Protein AF-A0A4R4T8U3-F1 (afdb_monomer_lite)

pLDDT: mean 74.7, std 17.95, range [39.31, 96.19]

Structure (mmCIF, N/CA/C/O backbone):
data_AF-A0A4R4T8U3-F1
#
_entry.id   AF-A0A4R4T8U3-F1
#
loop_
_atom_site.group_PDB
_atom_site.id
_atom_site.type_symbol
_atom_site.label_atom_id
_atom_site.label_alt_id
_atom_site.label_comp_id
_atom_site.label_asym_id
_atom_site.label_entity_id
_atom_site.label_seq_id
_atom_site.pdbx_PDB_ins_code
_atom_site.Cartn_x
_atom_site.Cartn_y
_atom_site.Cartn_z
_atom_site.occupancy
_atom_site.B_iso_or_equiv
_atom_site.auth_seq_id
_atom_site.auth_comp_id
_atom_site.auth_asym_id
_atom_site.auth_atom_id
_atom_site.pdbx_PDB_model_num
ATOM 1 N N . MET A 1 1 ? 9.853 20.725 15.967 1.00 41.31 1 MET A N 1
ATOM 2 C CA . MET A 1 1 ? 8.663 19.853 16.054 1.00 41.31 1 MET A CA 1
ATOM 3 C C . MET A 1 1 ? 9.147 18.413 15.981 1.00 41.31 1 MET A C 1
ATOM 5 O O . MET A 1 1 ? 9.269 17.872 14.894 1.00 41.31 1 MET A O 1
ATOM 9 N N . ASN A 1 2 ? 9.518 17.820 17.118 1.00 50.47 2 ASN A N 1
ATOM 10 C CA . ASN A 1 2 ? 9.778 16.381 17.166 1.00 50.47 2 ASN A CA 1
ATOM 11 C C . ASN A 1 2 ? 8.410 15.713 17.252 1.00 50.47 2 ASN A C 1
ATOM 13 O O . ASN A 1 2 ? 7.872 15.537 18.341 1.00 50.47 2 ASN A O 1
ATOM 17 N N . ALA A 1 3 ? 7.793 15.468 16.097 1.00 59.09 3 ALA A N 1
ATOM 18 C CA . ALA A 1 3 ? 6.616 14.619 16.047 1.00 59.09 3 ALA A CA 1
ATOM 19 C C . ALA A 1 3 ? 7.006 13.280 16.685 1.00 59.09 3 ALA A C 1
ATOM 21 O O . ALA A 1 3 ? 8.063 12.742 16.353 1.00 59.09 3 ALA A O 1
ATOM 22 N N . HIS A 1 4 ? 6.203 12.791 17.629 1.00 68.81 4 HIS A N 1
ATOM 23 C CA . HIS A 1 4 ? 6.373 11.472 18.228 1.00 68.81 4 HIS A CA 1
ATOM 24 C C . HIS A 1 4 ? 6.347 10.425 17.110 1.00 68.81 4 HIS A C 1
ATOM 26 O O . HIS A 1 4 ? 5.286 9.999 16.660 1.00 68.81 4 HIS A O 1
ATOM 32 N N . ARG A 1 5 ? 7.526 10.090 16.589 1.00 79.44 5 ARG A N 1
ATOM 33 C CA . ARG A 1 5 ? 7.695 9.091 15.547 1.00 79.44 5 ARG A CA 1
ATOM 34 C C . ARG A 1 5 ? 7.592 7.737 16.231 1.00 79.44 5 ARG A C 1
ATOM 36 O O . ARG A 1 5 ? 8.285 7.506 17.217 1.00 79.44 5 ARG A O 1
ATOM 43 N N . LEU A 1 6 ? 6.705 6.887 15.726 1.00 81.94 6 LEU A N 1
ATOM 44 C CA . LEU A 1 6 ? 6.627 5.503 16.175 1.00 81.94 6 LEU A CA 1
ATOM 45 C C . LEU A 1 6 ? 7.952 4.815 15.854 1.00 81.94 6 LEU A C 1
ATOM 47 O O . LEU A 1 6 ? 8.526 5.037 14.782 1.00 81.94 6 LEU A O 1
ATOM 51 N N . ASP A 1 7 ? 8.448 4.028 16.799 1.00 89.25 7 ASP A N 1
ATOM 52 C CA . ASP A 1 7 ? 9.602 3.179 16.561 1.00 89.25 7 ASP A CA 1
ATOM 53 C C . ASP A 1 7 ? 9.249 2.083 15.542 1.00 89.25 7 ASP A C 1
ATOM 55 O O . ASP A 1 7 ? 8.084 1.725 15.347 1.00 89.25 7 ASP A O 1
ATOM 59 N N . GLN A 1 8 ? 10.273 1.592 14.849 1.00 89.44 8 GLN A N 1
ATOM 60 C CA . GLN A 1 8 ? 10.116 0.635 13.757 1.00 89.44 8 GLN A CA 1
ATOM 61 C C . GLN A 1 8 ? 9.461 -0.674 14.226 1.00 89.44 8 GLN A C 1
ATOM 63 O O . GLN A 1 8 ? 8.589 -1.190 13.534 1.00 89.44 8 GLN A O 1
ATOM 68 N N . GLU A 1 9 ? 9.819 -1.163 15.414 1.00 88.75 9 GLU A N 1
ATOM 69 C CA . GLU A 1 9 ? 9.261 -2.387 16.002 1.00 88.75 9 GLU A CA 1
ATOM 70 C C . GLU A 1 9 ? 7.753 -2.240 16.254 1.00 88.75 9 GLU A C 1
ATOM 72 O O . GLU A 1 9 ? 6.956 -3.116 15.913 1.00 88.75 9 GLU A O 1
ATOM 77 N N . THR A 1 10 ? 7.331 -1.091 16.783 1.00 87.44 10 THR A N 1
ATOM 78 C CA . THR A 1 10 ? 5.917 -0.768 16.966 1.00 87.44 10 THR A CA 1
ATOM 79 C C . THR A 1 10 ? 5.179 -0.724 15.632 1.00 87.44 10 THR A C 1
ATOM 81 O O . THR A 1 10 ? 4.051 -1.215 15.555 1.00 87.44 10 THR A O 1
ATOM 84 N N . VAL A 1 11 ? 5.784 -0.163 14.581 1.00 87.81 11 VAL A N 1
ATOM 85 C CA . VAL A 1 11 ? 5.181 -0.138 13.239 1.00 87.81 11 VAL A CA 1
ATOM 86 C C . VAL A 1 11 ? 5.012 -1.553 12.694 1.00 87.81 11 VAL A C 1
ATOM 88 O O . VAL A 1 11 ? 3.912 -1.899 12.273 1.00 87.81 11 VAL A O 1
ATOM 91 N N . GLU A 1 12 ? 6.054 -2.378 12.743 1.00 89.62 12 GLU A N 1
ATOM 92 C CA . GLU A 1 12 ? 6.021 -3.763 12.258 1.00 89.62 12 GLU A CA 1
ATOM 93 C C . GLU A 1 12 ? 4.957 -4.575 12.996 1.00 89.62 12 GLU A C 1
ATOM 95 O O . GLU A 1 12 ? 4.073 -5.153 12.367 1.00 89.62 12 GLU A O 1
ATOM 100 N N . ARG A 1 13 ? 4.915 -4.498 14.331 1.00 86.38 13 ARG A N 1
ATOM 101 C CA . ARG A 1 13 ? 3.870 -5.167 15.119 1.00 86.38 13 ARG A CA 1
ATOM 102 C C . ARG A 1 13 ? 2.464 -4.696 14.737 1.00 86.38 13 ARG A C 1
ATOM 104 O O . ARG A 1 13 ? 1.544 -5.502 14.630 1.00 86.38 13 ARG A O 1
ATOM 111 N N . LEU A 1 14 ? 2.280 -3.397 14.502 1.00 86.38 14 LEU A N 1
ATOM 112 C CA . LEU A 1 14 ? 0.995 -2.834 14.079 1.00 86.38 14 LEU A CA 1
ATOM 113 C C . LEU A 1 14 ? 0.619 -3.173 12.637 1.00 86.38 14 LEU A C 1
ATOM 115 O O . LEU A 1 14 ? -0.554 -3.035 12.300 1.00 86.38 14 LEU A O 1
ATOM 119 N N . LEU A 1 15 ? 1.546 -3.592 11.776 1.00 86.88 15 LEU A N 1
ATOM 120 C CA . LEU A 1 15 ? 1.266 -3.911 10.374 1.00 86.88 15 LEU A CA 1
ATOM 121 C C . LEU A 1 15 ? 1.184 -5.416 10.118 1.00 86.88 15 LEU A C 1
ATOM 123 O O . LEU A 1 15 ? 0.273 -5.821 9.400 1.00 86.88 15 LEU A O 1
ATOM 127 N N . ASP A 1 16 ? 2.003 -6.215 10.794 1.00 83.69 16 ASP A N 1
ATOM 128 C CA . ASP A 1 16 ? 2.101 -7.660 10.581 1.00 83.69 16 ASP A CA 1
ATOM 129 C C . ASP A 1 16 ? 1.168 -8.477 11.480 1.00 83.69 16 ASP A C 1
ATOM 131 O O . ASP A 1 16 ? 0.749 -9.564 11.086 1.00 83.69 16 ASP A O 1
ATOM 135 N N . ASP A 1 17 ? 0.804 -7.980 12.671 1.00 74.12 17 ASP A N 1
ATOM 136 C CA . ASP A 1 17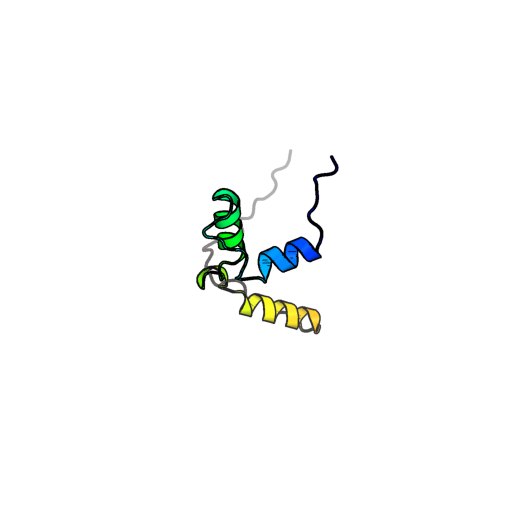 ? 0.040 -8.781 13.631 1.00 74.12 17 ASP A CA 1
ATOM 137 C C . ASP A 1 17 ? -1.487 -8.724 13.377 1.00 74.12 17 ASP A C 1
ATOM 139 O O . ASP A 1 17 ? -2.123 -7.682 13.615 1.00 74.12 17 ASP A O 1
ATOM 143 N N . PRO A 1 18 ? -2.138 -9.821 12.937 1.00 63.41 18 PRO A N 1
ATOM 144 C CA . PRO A 1 18 ? -3.594 -9.875 12.818 1.00 63.41 18 PRO A CA 1
ATOM 145 C C . PRO A 1 18 ? -4.309 -9.833 14.184 1.00 63.41 18 PRO A C 1
ATOM 147 O O . PRO A 1 18 ? -5.522 -9.630 14.210 1.00 63.41 18 PRO A O 1
ATOM 150 N N . VAL A 1 19 ? -3.580 -10.014 15.298 1.00 56.53 19 VAL A N 1
ATOM 151 C CA . VAL A 1 19 ? -4.082 -10.111 16.684 1.00 56.53 19 VAL A CA 1
ATOM 152 C C . VAL A 1 19 ? -4.231 -8.755 17.374 1.00 56.53 19 VAL A C 1
ATOM 154 O O . VAL A 1 19 ? -4.859 -8.694 18.432 1.00 56.53 19 VAL A O 1
ATOM 157 N N . VAL A 1 20 ? -3.764 -7.640 16.787 1.00 61.09 20 VAL A N 1
ATOM 158 C CA . VAL A 1 20 ? -4.291 -6.327 17.200 1.00 61.09 20 VAL A CA 1
ATOM 159 C C . VAL A 1 20 ? -5.789 -6.412 16.971 1.00 61.09 20 VAL A C 1
ATOM 161 O O . VAL A 1 20 ? -6.230 -6.403 15.826 1.00 61.09 20 VAL A O 1
ATOM 164 N N . ASP A 1 21 ? -6.556 -6.587 18.048 1.00 61.50 21 ASP A N 1
ATOM 165 C CA . ASP A 1 21 ? -7.984 -6.824 17.964 1.00 61.50 21 ASP A CA 1
ATOM 166 C C . ASP A 1 21 ? -8.639 -5.538 17.477 1.00 61.50 21 ASP A C 1
ATOM 168 O O . ASP A 1 21 ? -9.055 -4.656 18.234 1.00 61.50 21 ASP A O 1
ATOM 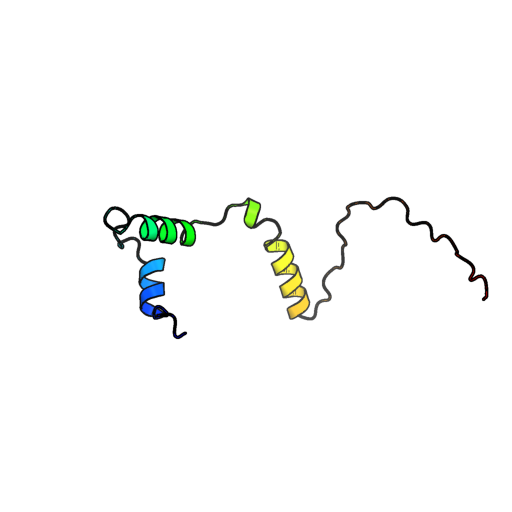172 N N . LEU A 1 22 ? -8.689 -5.431 16.152 1.00 62.06 22 LEU A N 1
ATOM 173 C CA . LEU A 1 22 ? -9.240 -4.316 15.412 1.00 62.06 22 LEU A CA 1
ATOM 174 C C . LEU A 1 22 ? -10.726 -4.118 15.754 1.00 62.06 22 LEU A C 1
ATOM 176 O O . LEU A 1 22 ? -11.314 -3.119 15.363 1.00 62.06 22 LEU A O 1
ATOM 180 N N . ARG A 1 23 ? -11.358 -5.036 16.495 1.00 62.97 23 ARG A N 1
ATOM 181 C CA . ARG A 1 23 ? -12.741 -4.897 16.958 1.00 62.97 23 ARG A CA 1
ATOM 182 C C . ARG A 1 23 ? -12.852 -4.100 18.258 1.00 62.97 23 ARG A C 1
ATOM 184 O O . ARG A 1 23 ? -13.886 -3.474 18.470 1.00 62.97 23 ARG A O 1
ATOM 191 N N . ASN A 1 24 ? -11.797 -4.071 19.076 1.00 68.19 24 ASN A N 1
ATOM 192 C CA . ASN A 1 24 ? -11.797 -3.467 20.414 1.00 68.19 24 ASN A CA 1
ATOM 193 C C . ASN A 1 24 ? -10.898 -2.222 20.545 1.00 68.19 24 ASN A C 1
ATOM 195 O O . ASN A 1 24 ? -10.861 -1.589 21.600 1.00 68.19 24 ASN A O 1
ATOM 199 N N . GLY A 1 25 ? -10.184 -1.843 19.481 1.00 74.75 25 GLY A N 1
ATOM 200 C CA . GLY A 1 25 ? -9.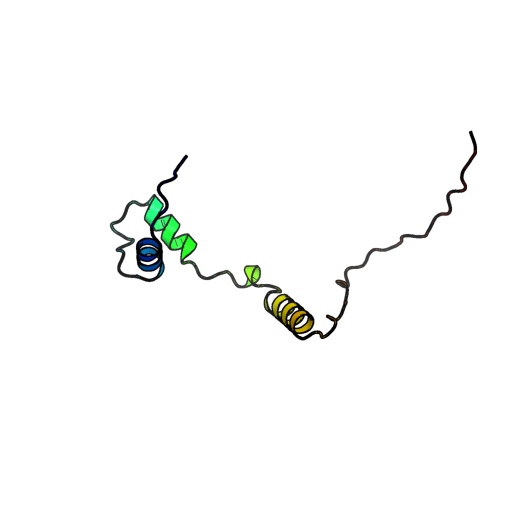361 -0.632 19.445 1.00 74.75 25 GLY A CA 1
ATOM 201 C C . GLY A 1 25 ? -10.141 0.663 19.146 1.00 74.75 25 GLY A C 1
ATOM 202 O O . GLY A 1 25 ? -11.300 0.627 18.721 1.00 74.75 25 GLY A O 1
ATOM 203 N N . PRO A 1 26 ? -9.502 1.841 19.297 1.00 83.06 26 PRO A N 1
ATOM 204 C CA . PRO A 1 26 ? -10.076 3.113 18.868 1.00 83.06 26 PRO A CA 1
ATOM 205 C C . PRO A 1 26 ? -10.445 3.074 17.380 1.00 83.06 26 PRO A C 1
ATOM 207 O O . PRO A 1 26 ? -9.586 2.874 16.521 1.00 83.06 26 PRO A O 1
ATOM 210 N N . GLN A 1 27 ? -11.720 3.311 17.065 1.00 82.94 27 GLN A N 1
ATOM 211 C CA . GLN A 1 27 ? -12.264 3.198 15.703 1.00 82.94 27 GLN A CA 1
ATOM 212 C C . GLN A 1 27 ? -11.457 3.938 14.613 1.00 82.94 27 GLN A C 1
ATOM 214 O O . GLN A 1 27 ? -11.287 3.376 13.529 1.00 82.94 27 GLN A O 1
ATOM 219 N N . PRO A 1 28 ? -10.913 5.150 14.848 1.00 85.94 28 PRO A N 1
ATOM 220 C CA . PRO A 1 28 ? -10.065 5.813 13.857 1.00 85.94 28 PRO A CA 1
ATOM 221 C C . PRO A 1 28 ? -8.779 5.038 13.539 1.00 85.94 28 PRO A C 1
ATOM 223 O O . PRO A 1 28 ? -8.418 4.909 12.372 1.00 85.94 28 PRO A O 1
ATOM 226 N N . LEU A 1 29 ? -8.120 4.479 14.559 1.00 84.12 29 LEU A N 1
ATOM 227 C CA . LEU A 1 29 ? -6.897 3.691 14.397 1.00 84.12 29 LEU A CA 1
ATOM 228 C C . LEU A 1 29 ? -7.190 2.372 13.678 1.00 84.12 29 LEU A C 1
ATOM 230 O O . LEU A 1 29 ? -6.468 1.994 12.764 1.00 84.12 29 LEU A O 1
ATOM 234 N N . VAL A 1 30 ? -8.290 1.716 14.041 1.00 84.06 30 VAL A N 1
ATOM 235 C CA . VAL A 1 30 ? -8.758 0.488 13.388 1.00 84.06 30 VAL A CA 1
ATOM 236 C C . VAL A 1 30 ? -8.953 0.695 11.887 1.00 84.06 30 VAL A C 1
ATOM 238 O O . VAL A 1 30 ? -8.452 -0.084 11.080 1.00 84.06 30 VAL A O 1
ATOM 241 N N . ARG A 1 31 ? -9.660 1.765 11.502 1.00 86.44 31 ARG A N 1
ATOM 242 C CA . ARG A 1 31 ? -9.909 2.095 10.091 1.00 86.44 31 ARG A CA 1
ATOM 243 C C . ARG A 1 31 ? -8.622 2.434 9.351 1.00 86.44 31 ARG A C 1
ATOM 245 O O . ARG A 1 31 ? -8.465 2.021 8.206 1.00 86.44 31 ARG A O 1
ATOM 252 N N . LEU A 1 32 ? -7.709 3.155 10.001 1.00 88.94 32 LEU A N 1
ATOM 253 C CA . LEU A 1 32 ? -6.406 3.477 9.430 1.00 88.94 32 LEU A CA 1
ATOM 254 C C . LEU A 1 32 ? -5.587 2.208 9.167 1.00 88.94 32 LEU A C 1
ATOM 256 O O . LEU A 1 32 ? -5.136 2.006 8.046 1.00 88.94 32 LEU A O 1
ATOM 260 N N . LEU A 1 33 ? -5.441 1.331 10.163 1.00 88.00 33 LEU A N 1
ATOM 261 C CA . LEU A 1 33 ? -4.694 0.080 10.015 1.00 88.00 33 LEU A CA 1
ATOM 262 C C . LEU A 1 33 ? -5.326 -0.830 8.958 1.00 88.00 33 LEU A C 1
ATOM 264 O O . LEU A 1 33 ? -4.606 -1.415 8.155 1.00 88.00 33 LEU A O 1
ATOM 268 N N . ALA A 1 34 ? -6.658 -0.901 8.893 1.00 86.62 34 ALA A N 1
ATOM 269 C CA . ALA A 1 34 ? -7.356 -1.641 7.844 1.00 86.62 34 ALA A CA 1
ATOM 270 C C . ALA A 1 34 ? -7.072 -1.079 6.441 1.00 86.62 34 ALA A C 1
ATOM 272 O O . ALA A 1 34 ? -6.867 -1.852 5.511 1.00 86.62 34 ALA A O 1
ATOM 273 N N . ALA A 1 35 ? -7.033 0.248 6.284 1.00 89.31 35 ALA A N 1
ATOM 274 C CA . ALA A 1 35 ? -6.714 0.885 5.009 1.00 89.31 35 ALA A CA 1
ATOM 275 C C . ALA A 1 35 ? -5.251 0.657 4.598 1.00 89.31 35 ALA A C 1
ATOM 277 O O . ALA A 1 35 ? -4.992 0.347 3.441 1.00 89.31 35 ALA A O 1
ATOM 278 N N . VAL A 1 36 ? -4.307 0.766 5.537 1.00 89.88 36 VAL A N 1
ATOM 279 C CA . VAL A 1 36 ? -2.874 0.542 5.273 1.00 89.88 36 VAL A CA 1
ATOM 280 C C . VAL A 1 36 ? -2.586 -0.923 4.932 1.00 89.88 36 VAL A C 1
ATOM 282 O O . VAL A 1 36 ? -1.758 -1.197 4.071 1.00 89.88 36 VAL A O 1
ATOM 285 N N . ARG A 1 37 ? -3.288 -1.865 5.574 1.00 87.69 37 ARG A N 1
ATOM 286 C CA . ARG A 1 37 ? -3.162 -3.310 5.320 1.00 87.69 37 ARG A CA 1
ATOM 287 C C . ARG A 1 37 ? -3.959 -3.794 4.105 1.00 87.69 37 ARG A C 1
ATOM 289 O O . ARG A 1 37 ? -3.886 -4.974 3.766 1.00 87.69 37 ARG A O 1
ATOM 296 N N . ALA A 1 38 ? -4.767 -2.939 3.480 1.00 89.19 38 ALA A N 1
ATOM 297 C CA . ALA A 1 38 ? -5.603 -3.355 2.366 1.00 89.19 38 ALA A CA 1
ATOM 298 C C . ALA A 1 38 ? -4.737 -3.759 1.166 1.00 89.19 38 ALA A C 1
ATOM 300 O O . ALA A 1 38 ? -3.818 -3.041 0.774 1.00 89.19 38 ALA A O 1
ATOM 301 N N . ALA A 1 39 ? -5.064 -4.898 0.552 1.00 91.12 39 ALA A N 1
ATOM 302 C CA . ALA A 1 39 ? -4.437 -5.281 -0.703 1.00 91.12 39 ALA A CA 1
ATOM 303 C C . ALA A 1 39 ? -4.744 -4.224 -1.786 1.00 91.12 39 ALA A C 1
ATOM 305 O O . ALA A 1 39 ? -5.892 -3.766 -1.875 1.00 91.12 39 ALA A O 1
ATOM 306 N N . PRO A 1 40 ? -3.758 -3.850 -2.622 1.00 89.19 40 PRO A N 1
ATOM 307 C CA . PRO A 1 40 ? -3.970 -2.901 -3.708 1.00 89.19 40 PRO A CA 1
ATOM 308 C C . PRO A 1 40 ? -5.009 -3.429 -4.698 1.00 89.19 40 PRO A C 1
ATOM 310 O O . PRO A 1 40 ? -5.113 -4.634 -4.954 1.00 89.19 40 PRO A O 1
ATOM 313 N N . ARG A 1 41 ? -5.790 -2.522 -5.290 1.00 93.00 41 ARG A N 1
ATOM 314 C CA . ARG A 1 41 ? -6.792 -2.911 -6.292 1.00 93.00 41 ARG A CA 1
ATOM 315 C C . ARG A 1 41 ? -6.089 -3.267 -7.606 1.00 93.00 41 ARG A C 1
ATOM 317 O O . ARG A 1 41 ? -5.164 -2.563 -8.001 1.00 93.00 41 ARG A O 1
ATOM 324 N N . PRO A 1 42 ? -6.573 -4.252 -8.387 1.00 93.19 42 PRO A N 1
ATOM 325 C CA . PRO A 1 42 ? -5.936 -4.621 -9.658 1.00 93.19 42 PRO A CA 1
ATOM 326 C C . PRO A 1 42 ? -5.756 -3.455 -10.646 1.00 93.19 42 PRO A C 1
ATOM 328 O O . PRO A 1 42 ? -4.811 -3.436 -11.428 1.00 93.19 42 PRO A O 1
ATOM 331 N N . ALA A 1 43 ? -6.654 -2.464 -10.611 1.00 94.50 43 ALA A N 1
ATOM 332 C CA . ALA A 1 43 ? -6.558 -1.269 -11.447 1.00 94.50 43 ALA A CA 1
ATOM 333 C C . ALA A 1 43 ? -5.423 -0.316 -11.029 1.00 94.50 43 ALA A C 1
ATOM 335 O O . ALA A 1 43 ? -4.879 0.366 -11.892 1.00 94.50 43 ALA A O 1
ATOM 336 N N . GLU A 1 44 ? -5.061 -0.282 -9.743 1.00 91.94 44 GLU A N 1
ATOM 337 C CA . GLU A 1 44 ? -3.961 0.537 -9.208 1.00 91.94 44 GLU A CA 1
ATOM 338 C C . GLU A 1 44 ? -2.597 -0.021 -9.633 1.00 91.94 44 GLU A C 1
ATOM 340 O O . GLU A 1 44 ? -1.658 0.738 -9.842 1.00 91.94 44 GLU A O 1
ATOM 345 N N . LEU A 1 45 ? -2.509 -1.338 -9.851 1.00 94.94 45 LEU A N 1
ATOM 346 C CA . LEU A 1 45 ? -1.300 -2.017 -10.336 1.00 94.94 45 LEU A CA 1
ATOM 347 C C . LEU A 1 45 ? -1.166 -2.009 -11.868 1.00 94.94 45 LEU A C 1
ATOM 349 O O . LEU A 1 45 ? -0.250 -2.615 -12.435 1.00 94.94 45 LEU A O 1
ATOM 353 N N . ARG A 1 46 ? -2.078 -1.345 -12.590 1.00 95.75 46 ARG A N 1
ATOM 354 C CA . ARG A 1 46 ? -2.029 -1.311 -14.054 1.00 95.75 46 ARG A CA 1
ATOM 355 C C . ARG A 1 46 ? -0.740 -0.628 -14.516 1.00 95.75 46 ARG A C 1
ATOM 357 O O . ARG A 1 46 ? -0.515 0.544 -14.249 1.00 95.75 46 ARG A O 1
ATOM 364 N N . GLY A 1 47 ? 0.077 -1.361 -15.269 1.00 92.88 47 GLY A N 1
ATOM 365 C CA . GLY A 1 47 ? 1.342 -0.860 -15.815 1.00 92.88 47 GLY A CA 1
ATOM 366 C C . GLY A 1 47 ? 2.571 -1.137 -14.945 1.00 92.88 47 GLY A C 1
ATOM 367 O O . GLY A 1 47 ? 3.681 -0.984 -15.447 1.00 92.88 47 GLY A O 1
ATOM 368 N N . GLU A 1 48 ? 2.409 -1.641 -13.715 1.00 96.00 48 GLU A N 1
ATOM 369 C CA . GLU A 1 48 ? 3.522 -1.984 -12.814 1.00 96.00 48 GLU A CA 1
ATOM 370 C C . GLU A 1 48 ? 4.530 -2.926 -13.492 1.00 96.00 48 GLU A C 1
ATOM 372 O O . GLU A 1 48 ? 5.724 -2.641 -13.554 1.00 96.00 48 GLU A O 1
ATOM 377 N N . GLY A 1 49 ? 4.049 -4.016 -14.098 1.00 95.38 49 GLY A N 1
ATOM 378 C CA . GLY A 1 49 ? 4.921 -4.970 -14.785 1.00 95.38 49 GLY A CA 1
ATOM 379 C C . GLY A 1 49 ? 5.672 -4.361 -15.975 1.00 95.38 49 GLY A C 1
ATOM 380 O O . GLY A 1 49 ? 6.809 -4.747 -16.243 1.00 95.38 49 GLY A O 1
ATOM 381 N N . ALA A 1 50 ? 5.068 -3.402 -16.685 1.00 95.12 50 ALA A N 1
ATOM 382 C CA . ALA A 1 50 ? 5.741 -2.688 -17.770 1.00 95.12 50 ALA A CA 1
ATOM 383 C C . ALA A 1 50 ? 6.825 -1.750 -17.220 1.00 95.12 50 ALA A C 1
ATOM 385 O O . ALA A 1 50 ? 7.956 -1.782 -17.704 1.00 95.12 50 ALA A O 1
ATOM 386 N N . ALA A 1 51 ? 6.514 -1.003 -16.157 1.00 94.81 51 ALA A N 1
ATOM 387 C CA . ALA A 1 51 ? 7.464 -0.138 -15.468 1.00 94.81 51 ALA A CA 1
ATOM 388 C C . ALA A 1 51 ? 8.654 -0.930 -14.900 1.00 94.81 51 ALA A C 1
ATOM 390 O O . ALA A 1 51 ? 9.803 -0.555 -15.121 1.00 94.81 51 ALA A O 1
ATOM 391 N N . MET A 1 52 ? 8.409 -2.075 -14.251 1.00 96.19 52 MET A N 1
ATOM 392 C CA . MET A 1 52 ? 9.473 -2.938 -13.727 1.00 96.19 52 MET A CA 1
ATOM 393 C C . MET A 1 52 ? 10.378 -3.491 -14.829 1.00 96.19 52 MET A C 1
ATOM 395 O O . MET A 1 52 ? 11.592 -3.562 -14.643 1.00 96.19 52 MET A O 1
ATOM 399 N N . ARG A 1 53 ? 9.817 -3.884 -15.979 1.00 94.88 53 ARG A N 1
ATOM 400 C CA . ARG A 1 53 ? 10.623 -4.344 -17.119 1.00 94.88 53 ARG A CA 1
ATOM 401 C C . 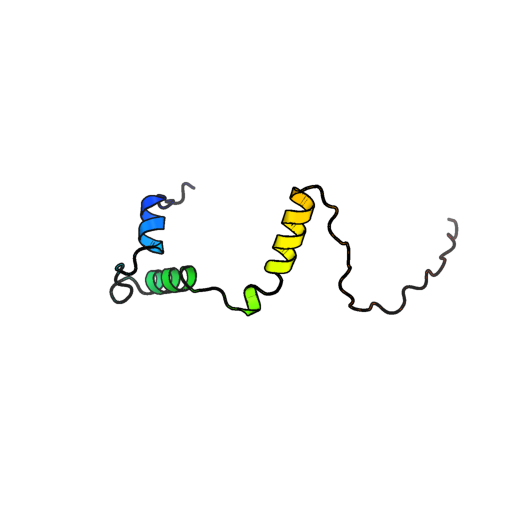ARG A 1 53 ? 11.483 -3.221 -17.690 1.00 94.88 53 ARG A C 1
ATOM 403 O O . ARG A 1 53 ? 12.665 -3.450 -17.919 1.00 94.88 53 ARG A O 1
ATOM 410 N N . ALA A 1 54 ? 10.921 -2.024 -17.861 1.00 92.38 54 ALA A N 1
ATOM 411 C CA . ALA A 1 54 ? 11.666 -0.858 -18.331 1.00 92.38 54 ALA A CA 1
ATOM 412 C C . ALA A 1 54 ? 12.803 -0.484 -17.366 1.00 92.38 54 ALA A C 1
ATOM 414 O O . ALA A 1 54 ? 13.940 -0.314 -17.799 1.00 92.38 54 ALA A O 1
ATOM 415 N N . PHE A 1 55 ? 12.522 -0.444 -16.058 1.00 91.62 55 PHE A N 1
ATOM 416 C CA . PHE A 1 55 ? 13.528 -0.191 -15.025 1.00 91.62 55 PHE A CA 1
ATOM 417 C C . PHE A 1 55 ? 14.655 -1.226 -15.059 1.00 91.62 55 PHE A C 1
ATOM 419 O O . PHE A 1 55 ? 15.823 -0.856 -15.089 1.00 91.62 55 PHE A O 1
ATOM 426 N N . ARG A 1 56 ? 14.322 -2.523 -15.089 1.00 94.12 56 ARG A N 1
ATOM 427 C CA . ARG A 1 56 ? 15.326 -3.598 -15.143 1.00 94.12 56 ARG A CA 1
ATOM 428 C C . ARG A 1 56 ? 16.158 -3.535 -16.419 1.00 94.12 56 ARG A C 1
ATOM 430 O O . ARG A 1 56 ? 17.362 -3.744 -16.342 1.00 94.12 56 ARG A O 1
ATOM 437 N N . GLY A 1 57 ? 15.537 -3.218 -17.557 1.00 93.06 57 GLY A N 1
ATOM 438 C CA . GLY A 1 57 ? 16.243 -2.972 -18.814 1.00 93.06 57 GLY A CA 1
ATOM 439 C C . GLY A 1 57 ? 17.270 -1.851 -18.663 1.00 93.06 57 GLY A C 1
ATOM 440 O O . GLY A 1 57 ? 18.458 -2.087 -18.869 1.00 93.06 57 GLY A O 1
ATOM 441 N N . ALA A 1 58 ? 16.833 -0.679 -18.192 1.00 90.44 58 ALA A N 1
ATOM 442 C CA . ALA A 1 58 ? 17.708 0.469 -17.960 1.00 90.44 58 ALA A CA 1
ATOM 443 C C . ALA A 1 58 ? 18.833 0.164 -16.954 1.00 90.44 58 ALA A C 1
ATOM 445 O O . ALA A 1 58 ? 19.987 0.512 -17.192 1.00 90.44 58 ALA A O 1
ATOM 446 N N . TYR A 1 59 ? 18.518 -0.530 -15.856 1.00 91.12 59 TYR A N 1
ATOM 447 C CA . TYR A 1 59 ? 19.491 -0.912 -14.831 1.00 91.12 59 TYR A CA 1
ATOM 448 C C . TYR A 1 59 ? 20.534 -1.909 -15.357 1.00 91.12 59 TYR A C 1
ATOM 450 O O . TYR A 1 59 ? 21.705 -1.825 -15.003 1.00 91.12 59 TYR A O 1
ATOM 458 N N . ALA A 1 60 ? 20.133 -2.822 -16.245 1.00 91.81 60 ALA A N 1
ATOM 459 C CA . ALA A 1 60 ? 21.031 -3.760 -16.915 1.00 91.81 60 ALA A CA 1
ATOM 460 C C . ALA A 1 60 ? 21.833 -3.124 -18.071 1.00 91.81 60 ALA A C 1
ATOM 462 O O . ALA A 1 60 ? 22.506 -3.841 -18.810 1.00 91.81 60 ALA A O 1
ATOM 463 N N . GLY A 1 61 ? 21.741 -1.803 -18.276 1.00 78.62 61 GLY A N 1
ATOM 464 C CA . GLY A 1 61 ? 22.390 -1.108 -19.391 1.00 78.62 61 GLY A CA 1
ATOM 465 C C . GLY A 1 61 ? 21.768 -1.416 -20.757 1.00 78.62 61 GLY A C 1
ATOM 466 O O . GLY A 1 61 ? 22.359 -1.106 -21.788 1.00 78.62 61 GLY A O 1
ATOM 467 N N . THR A 1 62 ? 20.578 -2.022 -20.783 1.00 65.62 62 THR A N 1
ATOM 468 C CA . THR A 1 62 ? 19.807 -2.213 -22.012 1.00 65.62 62 THR A CA 1
ATOM 469 C C . THR A 1 62 ? 18.982 -0.947 -22.252 1.00 65.62 62 THR A C 1
ATOM 471 O O . THR A 1 62 ? 18.174 -0.588 -21.390 1.00 65.62 62 THR A O 1
ATOM 474 N N . PRO A 1 63 ? 19.146 -0.242 -23.385 1.00 60.28 63 PRO A N 1
ATOM 475 C CA . PRO A 1 63 ? 18.299 0.904 -23.685 1.00 60.28 63 PRO A CA 1
ATOM 476 C C . PRO A 1 63 ? 16.834 0.452 -23.697 1.00 60.28 63 PRO A C 1
ATOM 478 O O . PRO A 1 63 ? 16.473 -0.514 -24.371 1.00 60.28 63 PRO A O 1
ATOM 481 N N . ALA A 1 64 ? 16.000 1.112 -22.890 1.00 63.28 64 ALA A N 1
ATOM 482 C CA . ALA A 1 64 ? 14.576 0.816 -22.835 1.00 63.28 64 ALA A CA 1
ATOM 483 C C . ALA A 1 64 ? 13.954 1.050 -24.224 1.00 63.28 64 ALA A C 1
ATOM 485 O O . ALA A 1 64 ? 14.275 2.062 -24.852 1.00 63.28 64 ALA A O 1
ATOM 486 N N . PRO A 1 65 ? 13.066 0.164 -24.713 1.00 61.69 65 PRO A N 1
ATOM 487 C CA . PRO A 1 65 ? 12.327 0.439 -25.934 1.00 61.69 65 PRO A CA 1
ATOM 488 C C . PRO A 1 65 ? 11.440 1.666 -25.703 1.00 61.69 65 PRO A C 1
ATOM 490 O O . PRO A 1 65 ? 10.489 1.640 -24.922 1.00 61.69 65 PRO A O 1
ATOM 493 N N . THR A 1 66 ? 11.803 2.768 -26.352 1.00 61.28 66 THR A N 1
ATOM 494 C CA . THR A 1 66 ? 11.015 3.996 -26.452 1.00 61.28 66 THR A CA 1
ATOM 495 C C . THR A 1 66 ? 9.866 3.772 -27.428 1.00 61.28 66 THR A C 1
ATOM 497 O O . THR A 1 66 ? 9.887 4.312 -28.529 1.00 61.28 66 THR A O 1
ATOM 500 N N . ASP A 1 67 ? 8.873 2.971 -27.049 1.00 64.19 67 ASP A N 1
ATOM 501 C CA . ASP A 1 67 ? 7.578 3.043 -27.721 1.00 64.19 67 ASP A CA 1
ATOM 502 C C . ASP A 1 67 ? 6.760 4.145 -27.034 1.00 64.19 67 ASP A C 1
ATOM 504 O O . ASP A 1 67 ? 6.377 3.990 -25.867 1.00 64.19 67 ASP A O 1
ATOM 508 N N . PRO A 1 68 ? 6.515 5.293 -27.695 1.00 57.19 68 PRO A N 1
ATOM 509 C CA . PRO A 1 68 ? 5.580 6.275 -27.169 1.00 57.19 68 PRO A CA 1
ATOM 510 C C . PRO A 1 68 ? 4.179 5.649 -27.092 1.00 57.19 68 PRO A C 1
ATOM 512 O O . PRO A 1 68 ? 3.843 4.795 -27.921 1.00 57.19 68 PRO A O 1
ATOM 515 N N . PRO A 1 69 ? 3.324 6.066 -26.134 1.00 48.53 69 PRO A N 1
ATOM 516 C CA . PRO A 1 69 ? 1.937 5.631 -26.134 1.00 48.53 69 PRO A CA 1
ATOM 517 C C . PRO A 1 69 ? 1.336 6.003 -27.488 1.00 48.53 69 PRO A C 1
ATOM 519 O O . PRO A 1 69 ? 1.272 7.177 -27.848 1.00 48.53 69 PRO A O 1
ATOM 522 N N . SER A 1 70 ? 0.928 4.991 -28.253 1.00 58.69 70 SER A N 1
ATOM 523 C CA . SER A 1 70 ? 0.159 5.159 -29.481 1.00 58.69 70 SER A CA 1
ATOM 524 C C . SER A 1 70 ? -1.225 5.702 -29.113 1.00 58.69 70 SER A C 1
ATOM 526 O O . SER A 1 70 ? -2.207 4.974 -29.029 1.00 58.69 70 SER A O 1
ATOM 528 N N . GLY A 1 71 ? -1.275 6.995 -28.814 1.00 48.91 71 GLY A N 1
ATOM 529 C CA . GLY A 1 71 ? -2.464 7.813 -28.655 1.00 48.91 71 GLY A CA 1
ATOM 530 C C . GLY A 1 71 ? -2.258 9.030 -29.541 1.00 48.91 71 GLY A C 1
ATOM 531 O O . GLY A 1 71 ? -1.409 9.868 -29.256 1.00 48.91 71 GLY A O 1
ATOM 532 N N . GLY A 1 72 ? -2.958 9.054 -30.673 1.00 55.59 72 GLY A N 1
ATOM 533 C CA . GLY A 1 72 ? -2.756 10.038 -31.727 1.00 55.59 72 GLY A CA 1
ATOM 534 C C . GLY A 1 72 ? -2.891 11.483 -31.250 1.00 55.59 72 GLY A C 1
ATOM 535 O O . GLY A 1 72 ? -3.867 11.844 -30.601 1.00 55.59 72 GLY A O 1
ATOM 536 N N . CYS A 1 73 ? -1.950 12.317 -31.683 1.00 39.31 73 CYS A N 1
ATOM 537 C CA . CYS A 1 73 ? -2.179 13.741 -31.870 1.00 39.31 73 CYS A CA 1
ATOM 538 C C 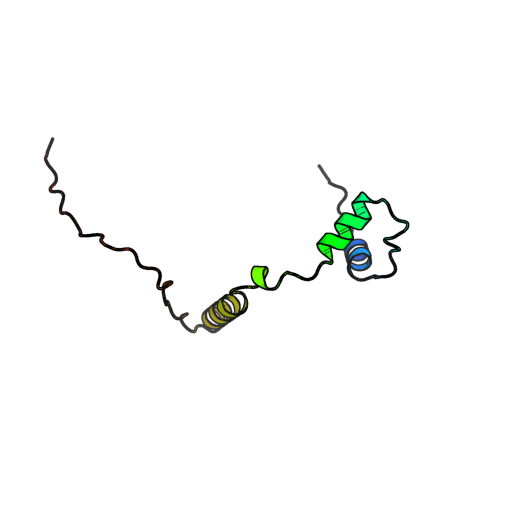. CYS A 1 73 ? -2.167 14.007 -33.376 1.00 39.31 73 CYS A C 1
ATOM 540 O O . CYS A 1 73 ? -1.129 13.950 -34.034 1.00 39.31 73 CYS A O 1
ATOM 542 N N . LEU A 1 74 ? -3.361 14.246 -33.916 1.00 51.25 74 LEU A N 1
ATOM 543 C CA . LEU A 1 74 ? -3.560 14.855 -35.222 1.00 51.25 74 LEU A CA 1
ATOM 544 C C . LEU A 1 74 ? -2.849 16.214 -35.259 1.00 51.25 74 LEU A C 1
ATOM 546 O O . LEU A 1 74 ? -3.058 17.040 -34.377 1.00 51.25 74 LEU A O 1
ATOM 550 N N . GLY A 1 75 ? -2.064 16.432 -36.314 1.00 47.78 75 GLY A N 1
ATOM 551 C CA . GLY A 1 75 ? -1.819 17.749 -36.899 1.00 47.78 75 GLY A CA 1
ATOM 552 C C . GLY A 1 75 ? -1.077 18.766 -36.035 1.00 47.78 75 GLY A C 1
ATOM 553 O O . GLY A 1 75 ? -1.683 19.706 -35.534 1.00 47.78 75 GLY A O 1
ATOM 554 N N . TRP A 1 76 ? 0.254 18.683 -36.001 1.00 39.66 76 TRP A N 1
ATOM 555 C CA . TRP A 1 76 ? 1.065 19.891 -35.854 1.00 39.66 76 TRP A CA 1
ATOM 556 C C . TRP A 1 76 ? 1.839 20.106 -37.151 1.00 39.66 76 TRP A C 1
ATOM 558 O O . TRP A 1 76 ? 2.948 19.614 -37.339 1.00 39.66 76 TRP A O 1
ATOM 568 N N . THR A 1 77 ? 1.193 20.771 -38.110 1.00 49.31 77 THR A N 1
ATOM 569 C CA . THR A 1 77 ? 1.897 21.329 -39.262 1.00 49.31 77 THR A CA 1
ATOM 570 C C . THR A 1 77 ? 2.719 22.501 -38.759 1.00 49.31 77 THR A C 1
ATOM 572 O O . THR A 1 77 ? 2.161 23.465 -38.231 1.00 49.31 77 THR A O 1
ATOM 575 N N . ALA A 1 78 ? 4.036 22.398 -38.916 1.00 46.25 78 ALA A N 1
ATOM 576 C CA . ALA A 1 78 ? 4.957 23.508 -38.772 1.00 46.25 78 ALA A CA 1
ATOM 577 C C . ALA A 1 78 ? 4.500 24.649 -39.694 1.00 46.25 78 ALA A C 1
ATOM 579 O O . ALA A 1 78 ? 4.674 24.589 -40.908 1.00 46.25 78 ALA A O 1
ATOM 580 N N . GLY A 1 79 ? 3.839 25.647 -39.113 1.00 40.25 79 GLY A N 1
ATOM 581 C CA . GLY A 1 79 ? 3.592 26.928 -39.751 1.00 40.25 79 GLY A CA 1
ATOM 582 C C . GLY A 1 79 ? 4.799 27.812 -39.493 1.00 40.25 79 GLY A C 1
ATOM 583 O O . GLY A 1 79 ? 5.022 28.231 -38.359 1.00 40.25 79 GLY A O 1
ATOM 584 N N . GLU A 1 80 ? 5.584 28.047 -40.540 1.00 51.56 80 GLU A N 1
ATOM 585 C CA . GLU A 1 80 ? 6.585 29.104 -40.601 1.00 51.56 80 GLU A CA 1
ATOM 586 C C . GLU A 1 80 ? 5.965 30.433 -40.148 1.00 51.56 80 GLU A C 1
ATOM 588 O O . GLU A 1 80 ? 5.009 30.923 -40.747 1.00 51.56 80 GLU A O 1
ATOM 593 N N . ALA A 1 81 ? 6.523 31.031 -39.099 1.00 46.91 81 ALA A N 1
ATOM 594 C CA . ALA A 1 81 ? 6.325 32.438 -38.794 1.00 46.91 81 ALA A CA 1
ATOM 595 C C . ALA A 1 81 ? 7.657 33.147 -39.050 1.00 46.91 81 ALA A C 1
ATOM 597 O O . ALA A 1 81 ? 8.612 33.015 -38.284 1.00 46.91 81 ALA A O 1
ATOM 598 N N . THR A 1 82 ? 7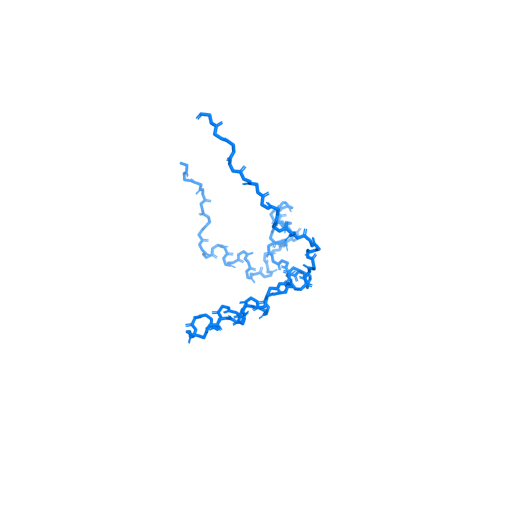.724 33.863 -40.169 1.00 54.00 82 THR A N 1
ATOM 599 C CA . THR A 1 82 ? 8.801 34.799 -40.498 1.00 54.00 82 THR A CA 1
ATOM 600 C C . THR A 1 82 ? 8.892 35.893 -39.427 1.00 54.00 82 THR A C 1
ATOM 602 O O . THR A 1 82 ? 7.849 36.447 -39.060 1.00 54.00 82 THR A O 1
ATOM 605 N N . PRO A 1 83 ? 10.090 36.270 -38.946 1.00 53.78 83 PRO A N 1
ATOM 606 C CA . PRO A 1 83 ? 10.219 37.385 -38.023 1.00 53.78 83 PRO A CA 1
ATOM 607 C C . PRO A 1 83 ? 10.050 38.700 -38.790 1.00 53.78 83 PRO A C 1
ATOM 609 O O . PRO A 1 83 ? 10.783 38.966 -39.739 1.00 53.78 83 PRO A O 1
ATOM 612 N N . THR A 1 84 ? 9.068 39.510 -38.390 1.00 53.28 84 THR A N 1
ATOM 613 C CA . THR A 1 84 ? 8.980 40.916 -38.807 1.00 53.28 84 THR A CA 1
ATOM 614 C C . THR A 1 84 ? 9.761 41.753 -37.802 1.00 53.28 84 THR A C 1
ATOM 616 O O . THR A 1 84 ? 9.543 41.643 -36.595 1.00 53.28 84 THR A O 1
ATOM 619 N N . GLU A 1 85 ? 10.701 42.523 -38.335 1.00 48.91 85 GLU A N 1
ATOM 620 C CA . GLU A 1 85 ? 11.600 43.442 -37.645 1.00 48.91 85 GLU A CA 1
ATOM 621 C C . GLU A 1 85 ? 10.835 44.554 -36.904 1.00 48.91 85 GLU A C 1
ATOM 623 O O . GLU A 1 85 ? 9.814 45.047 -37.392 1.00 48.91 85 GLU A O 1
ATOM 628 N N . TRP A 1 86 ? 11.375 44.967 -35.755 1.00 57.16 86 TRP A N 1
ATOM 629 C CA . TRP A 1 86 ? 11.248 46.316 -35.198 1.00 57.16 86 TRP A CA 1
ATOM 630 C C . TRP A 1 86 ? 12.642 46.803 -34.819 1.00 57.16 86 TRP A C 1
ATOM 632 O O . TRP A 1 86 ? 13.375 46.005 -34.186 1.00 57.16 86 TRP A O 1
#

Sequence (86 aa):
MNAHRLDQETVERLLDDPVVDLRNGPQPLVRLLAAVRAAPRPAELRGEGAAMRAFRGAYAGTPAPTDPPSGGCLGWTAGEATPTEW

Secondary structure (DSSP, 8-state):
----PPPHHHHHHHHH-TTS-TTTS-HHHHHHHHHHTSPPPTTTTTTHHHHHHHHHHHHTTPPP-----------------PPPP-

Foldseek 3Di:
DPDPDDDPVRVCCLQVPPPPPLVPDDVVSSVVSCVVNDDDDPVVCVCVVVVVVQVVCVVVVHHRPPDDPPDDDPDDDPDDDDDDDD

Radius of gyration: 25.46 Å; chains: 1; bounding box: 35×56×61 Å